Protein AF-A0A972QQB9-F1 (afdb_monomer)

Mean predicted aligned error: 4.3 Å

Secondary structure (DSSP, 8-state):
-HHHHHHHHHHHHHHHHHHHHHH---BTTB-HHHHHHHHHHHHHHHHHHHHHHHHHHHTSSSS--HHHHHHHHT--HHHHTTTHHHHHHHHHHHHT-

Structure (mmCIF, N/CA/C/O backbone):
data_AF-A0A972QQB9-F1
#
_entry.id   AF-A0A972QQB9-F1
#
loop_
_atom_site.group_PDB
_atom_site.id
_atom_site.type_symbol
_atom_site.label_atom_id
_atom_site.label_alt_id
_atom_site.label_comp_id
_atom_site.label_asym_id
_atom_site.label_entity_id
_atom_site.label_seq_id
_atom_site.pdbx_PDB_ins_code
_atom_site.Cartn_x
_atom_site.Cartn_y
_atom_site.Cartn_z
_atom_site.occupancy
_atom_site.B_iso_or_equiv
_atom_site.auth_seq_id
_atom_site.auth_comp_id
_atom_site.auth_asym_id
_atom_site.auth_atom_id
_atom_site.pdbx_PDB_model_num
ATOM 1 N N . MET A 1 1 ? -1.793 5.209 21.345 1.00 63.34 1 MET A N 1
ATOM 2 C CA . MET A 1 1 ? -0.907 6.096 20.551 1.00 63.34 1 MET A CA 1
ATOM 3 C C . MET A 1 1 ? -0.177 5.392 19.407 1.00 63.34 1 MET A C 1
ATOM 5 O O . MET A 1 1 ? -0.181 5.942 18.318 1.00 63.34 1 MET A O 1
ATOM 9 N N . PHE A 1 2 ? 0.403 4.199 19.593 1.00 88.38 2 PHE A N 1
ATOM 10 C CA . PHE A 1 2 ? 1.207 3.531 18.550 1.00 88.38 2 PHE A CA 1
ATOM 11 C C . PHE A 1 2 ? 0.488 3.309 17.205 1.00 88.38 2 PHE A C 1
ATOM 13 O O . PHE A 1 2 ? 1.090 3.515 16.160 1.00 88.38 2 PHE A O 1
ATOM 20 N N . LEU A 1 3 ? -0.804 2.960 17.220 1.00 93.50 3 LEU A N 1
ATOM 21 C CA . LEU A 1 3 ? -1.574 2.687 15.998 1.00 93.50 3 LEU A CA 1
ATOM 22 C C . LEU A 1 3 ? -1.748 3.921 15.100 1.00 93.50 3 LEU A C 1
ATOM 24 O O . LEU A 1 3 ? -1.626 3.809 13.884 1.00 93.50 3 LEU A O 1
ATOM 28 N N . LEU A 1 4 ? -1.993 5.093 15.696 1.00 93.06 4 LEU A N 1
ATOM 29 C CA . LEU A 1 4 ? -2.151 6.349 14.957 1.00 93.06 4 LEU A CA 1
ATOM 30 C C . LEU A 1 4 ? -0.824 6.812 14.349 1.00 93.06 4 LEU A C 1
ATOM 32 O O . LEU A 1 4 ? -0.789 7.191 13.184 1.00 93.06 4 LEU A O 1
ATOM 36 N N . ALA A 1 5 ? 0.271 6.730 15.110 1.00 96.12 5 ALA A N 1
ATOM 37 C CA . ALA A 1 5 ? 1.600 7.075 14.606 1.00 96.12 5 ALA A CA 1
ATOM 38 C C . ALA A 1 5 ? 2.040 6.148 13.454 1.00 96.12 5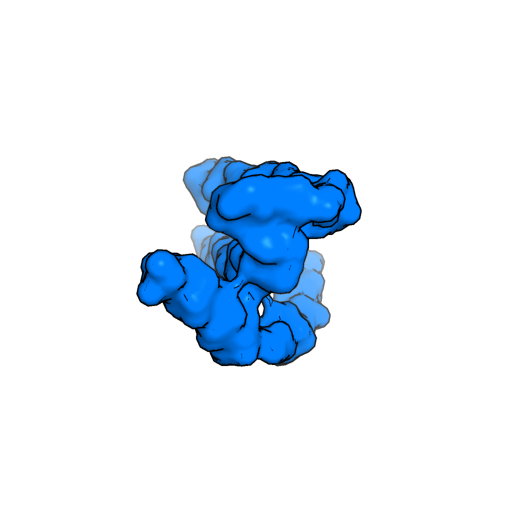 ALA A C 1
ATOM 40 O O . ALA A 1 5 ? 2.611 6.614 12.467 1.00 96.12 5 ALA A O 1
ATOM 41 N N . ASP A 1 6 ? 1.722 4.852 13.548 1.00 95.81 6 ASP A N 1
ATOM 42 C CA . ASP A 1 6 ? 1.941 3.884 12.468 1.00 95.81 6 ASP A CA 1
ATOM 43 C C . ASP A 1 6 ? 1.126 4.284 11.225 1.00 95.81 6 ASP A C 1
ATOM 45 O O . ASP A 1 6 ? 1.691 4.499 10.158 1.00 95.81 6 ASP A O 1
ATOM 49 N N . MET A 1 7 ? -0.181 4.539 11.366 1.00 96.31 7 MET A N 1
ATOM 50 C CA . MET A 1 7 ? -1.019 5.011 10.251 1.00 96.31 7 MET A CA 1
ATOM 51 C C . MET A 1 7 ? -0.468 6.273 9.575 1.00 96.31 7 MET A C 1
ATOM 53 O O . MET A 1 7 ? -0.403 6.325 8.348 1.00 96.31 7 MET A O 1
ATOM 57 N N . MET A 1 8 ? -0.049 7.275 10.356 1.00 97.38 8 MET A N 1
ATOM 58 C CA . MET A 1 8 ? 0.534 8.513 9.826 1.00 97.38 8 MET A CA 1
ATOM 59 C C . MET A 1 8 ? 1.783 8.231 8.991 1.00 97.38 8 MET A C 1
ATOM 61 O O . MET A 1 8 ? 1.869 8.683 7.852 1.00 97.38 8 MET A O 1
ATOM 65 N N . THR A 1 9 ? 2.701 7.422 9.522 1.00 97.88 9 THR A N 1
ATOM 66 C CA . THR A 1 9 ? 3.949 7.060 8.835 1.00 97.88 9 THR A CA 1
ATOM 67 C C . THR A 1 9 ? 3.663 6.382 7.495 1.00 97.88 9 THR A C 1
ATOM 69 O O . THR A 1 9 ? 4.228 6.755 6.466 1.00 97.88 9 THR A O 1
ATOM 72 N N . TRP A 1 10 ? 2.741 5.416 7.474 1.00 98.25 10 TRP A N 1
ATOM 73 C CA . TRP A 1 10 ? 2.351 4.724 6.243 1.00 98.25 10 TRP A CA 1
ATOM 74 C C . TRP A 1 10 ? 1.713 5.674 5.225 1.00 98.25 10 TRP A C 1
ATOM 76 O O . TRP A 1 10 ? 2.072 5.637 4.047 1.00 98.25 10 TRP A O 1
ATOM 86 N N . CYS A 1 11 ? 0.823 6.565 5.665 1.00 98.19 11 CYS A N 1
ATOM 87 C CA . CYS A 1 11 ? 0.209 7.574 4.801 1.00 98.19 11 CYS A CA 1
ATOM 88 C C . CYS A 1 11 ? 1.238 8.547 4.206 1.00 98.19 11 CYS A C 1
ATOM 90 O O . CYS A 1 11 ? 1.162 8.864 3.017 1.00 98.19 11 CYS A O 1
ATOM 92 N N . GLU A 1 12 ? 2.210 9.008 4.994 1.00 98.50 12 GLU A N 1
ATOM 93 C CA . GLU A 1 12 ? 3.263 9.921 4.535 1.00 98.50 12 GLU A CA 1
ATOM 94 C C . GLU A 1 12 ? 4.165 9.267 3.486 1.00 98.50 12 GLU A C 1
ATOM 96 O O . GLU A 1 12 ? 4.369 9.831 2.406 1.00 98.50 12 GLU A O 1
ATOM 101 N N . VAL A 1 13 ? 4.641 8.047 3.757 1.00 98.12 13 VAL A N 1
ATOM 102 C CA . VAL A 1 13 ? 5.463 7.284 2.806 1.00 98.12 13 VAL A CA 1
ATOM 103 C C . VAL A 1 13 ? 4.663 6.950 1.548 1.00 98.12 13 VAL A C 1
ATOM 105 O O . VAL A 1 13 ? 5.166 7.119 0.436 1.00 98.12 13 VAL A O 1
ATOM 108 N N . GLY A 1 14 ? 3.398 6.549 1.696 1.00 98.19 14 GLY A N 1
ATOM 109 C CA . GLY A 1 14 ? 2.517 6.250 0.570 1.00 98.19 14 GLY A CA 1
ATOM 110 C C . GLY A 1 14 ? 2.295 7.460 -0.325 1.00 98.19 14 GLY A C 1
ATOM 111 O O . GLY A 1 14 ? 2.449 7.372 -1.542 1.00 98.19 14 GLY A O 1
ATOM 112 N N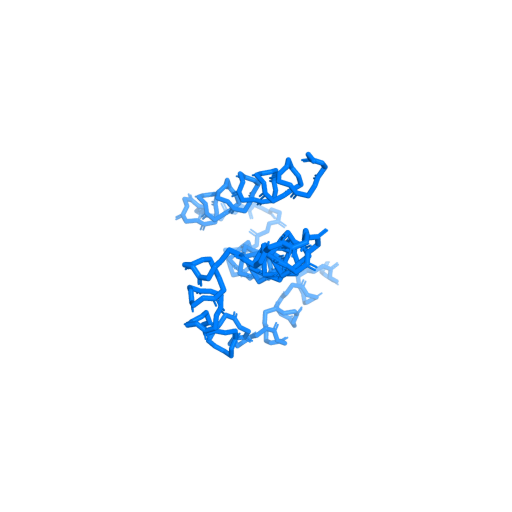 . LYS A 1 15 ? 2.029 8.626 0.272 1.00 98.31 15 LYS A N 1
ATOM 113 C CA . LYS A 1 15 ? 1.907 9.893 -0.456 1.00 98.31 15 LYS A CA 1
ATOM 114 C C . LYS A 1 15 ? 3.199 10.244 -1.192 1.00 98.31 15 LYS A C 1
ATOM 116 O O . LYS A 1 15 ? 3.141 10.609 -2.368 1.00 98.31 15 LYS A O 1
ATOM 121 N N . ALA A 1 16 ? 4.350 10.131 -0.529 1.00 98.25 16 ALA A N 1
ATOM 122 C CA . ALA A 1 16 ? 5.646 10.425 -1.134 1.00 98.25 16 ALA A CA 1
ATOM 123 C C . ALA A 1 16 ? 5.939 9.502 -2.327 1.00 98.25 16 ALA A C 1
ATOM 125 O O . ALA A 1 16 ? 6.365 9.971 -3.384 1.00 98.25 16 ALA A O 1
ATOM 126 N N . LEU A 1 17 ? 5.649 8.206 -2.198 1.00 97.75 17 LEU A N 1
ATOM 127 C CA . LEU A 1 17 ? 5.845 7.227 -3.263 1.00 97.75 17 LEU A CA 1
ATOM 128 C C . LEU A 1 17 ? 4.884 7.445 -4.441 1.00 97.75 17 LEU A C 1
ATOM 130 O O . LEU A 1 17 ? 5.316 7.419 -5.593 1.00 97.75 17 LEU A O 1
ATOM 134 N N . CYS A 1 18 ? 3.608 7.739 -4.178 1.00 98.00 18 CYS A N 1
ATOM 135 C CA . CYS A 1 18 ? 2.649 8.118 -5.217 1.00 98.00 18 CYS A CA 1
ATOM 136 C C . CYS A 1 18 ? 3.097 9.381 -5.964 1.00 98.00 18 CYS A C 1
ATOM 138 O O . CYS A 1 18 ? 3.049 9.425 -7.193 1.00 98.00 18 CYS A O 1
ATOM 140 N N . HIS A 1 19 ? 3.588 10.391 -5.241 1.00 98.00 19 HIS A N 1
ATOM 141 C CA . HIS A 1 19 ? 4.117 11.610 -5.849 1.00 98.00 19 HIS A CA 1
ATOM 142 C C . HIS A 1 19 ? 5.363 11.335 -6.701 1.00 98.00 19 HIS A C 1
ATOM 144 O O . HIS A 1 19 ? 5.473 11.830 -7.826 1.00 98.00 19 HIS A O 1
ATOM 150 N N . LYS A 1 20 ? 6.271 10.486 -6.206 1.00 95.69 20 LYS A N 1
ATOM 151 C CA . LYS A 1 20 ? 7.435 10.025 -6.965 1.00 95.69 20 LYS A CA 1
ATOM 152 C C . LYS A 1 20 ? 7.003 9.324 -8.250 1.00 95.69 20 LYS A C 1
ATOM 154 O O . LYS A 1 20 ? 7.528 9.648 -9.303 1.00 95.69 20 LYS A O 1
ATOM 159 N N . ALA A 1 21 ? 6.030 8.417 -8.190 1.00 96.75 21 ALA A N 1
ATOM 160 C CA . ALA A 1 21 ? 5.540 7.691 -9.360 1.00 96.75 21 ALA A CA 1
ATOM 161 C C . ALA A 1 21 ? 4.789 8.568 -10.372 1.00 96.75 21 ALA A C 1
ATOM 163 O O . ALA A 1 21 ? 4.804 8.269 -11.567 1.00 96.75 21 ALA A O 1
ATOM 164 N N . ALA A 1 22 ? 4.141 9.640 -9.912 1.00 97.12 22 ALA A N 1
ATOM 165 C CA . ALA A 1 22 ? 3.456 10.597 -10.774 1.00 97.12 22 ALA A CA 1
ATOM 166 C C . ALA A 1 22 ? 4.431 11.486 -11.560 1.00 97.12 22 ALA A C 1
ATOM 168 O O . ALA A 1 22 ? 4.154 11.826 -12.706 1.00 97.12 22 ALA A O 1
ATOM 169 N N . THR A 1 23 ? 5.561 11.844 -10.949 1.00 96.50 23 THR A N 1
ATOM 170 C CA . THR A 1 23 ? 6.583 12.723 -11.542 1.00 96.50 23 THR A CA 1
ATOM 171 C C . THR A 1 23 ? 7.740 11.962 -12.190 1.00 96.50 23 THR A C 1
ATOM 173 O O . THR A 1 23 ? 8.627 12.583 -12.764 1.00 96.50 23 THR A O 1
ATOM 176 N N . TYR A 1 24 ? 7.747 10.629 -12.110 1.00 95.12 24 TYR A N 1
ATOM 177 C CA . TYR A 1 24 ? 8.806 9.802 -12.678 1.00 95.12 24 TYR A CA 1
ATOM 178 C C . TYR A 1 24 ? 8.733 9.758 -14.208 1.00 95.12 24 TYR A C 1
ATOM 180 O O . TYR A 1 24 ? 7.758 9.269 -14.783 1.00 95.12 24 TYR A O 1
ATOM 188 N N . ASP A 1 25 ? 9.798 10.222 -14.849 1.00 92.25 25 ASP A N 1
ATOM 189 C CA . ASP A 1 25 ? 9.994 10.324 -16.297 1.00 92.25 25 ASP A CA 1
ATOM 190 C C . ASP A 1 25 ? 10.787 9.149 -16.898 1.00 92.25 25 ASP A C 1
ATOM 192 O O . ASP A 1 25 ? 10.970 9.073 -18.111 1.00 92.25 25 ASP A O 1
ATOM 196 N N . GLY A 1 26 ? 11.171 8.176 -16.067 1.00 86.31 26 GLY A N 1
ATOM 197 C CA . GLY A 1 26 ? 11.968 7.021 -16.471 1.00 86.31 26 GLY A CA 1
ATOM 198 C C . GLY A 1 26 ? 13.458 7.226 -16.203 1.00 86.31 26 GLY A C 1
ATOM 199 O O . GLY A 1 26 ? 13.961 8.339 -16.130 1.00 86.31 26 GLY A O 1
ATOM 200 N N . GLY A 1 27 ? 14.188 6.131 -16.016 1.00 79.12 27 GLY A N 1
ATOM 201 C CA . GLY A 1 27 ? 15.633 6.183 -15.825 1.00 79.12 27 GLY A CA 1
ATOM 202 C C . GLY A 1 27 ? 16.285 4.843 -16.121 1.00 79.12 27 GLY A C 1
ATOM 203 O O . GLY A 1 27 ? 15.602 3.836 -16.285 1.00 79.12 27 GLY A O 1
ATOM 204 N N . GLU A 1 28 ? 17.617 4.821 -16.146 1.00 70.62 28 GLU A N 1
ATOM 205 C CA . GLU A 1 28 ? 18.398 3.631 -16.520 1.00 70.62 28 GLU A CA 1
ATOM 206 C C . GLU A 1 28 ? 18.124 2.405 -15.632 1.00 70.62 28 GLU A C 1
ATOM 208 O O . GLU A 1 28 ? 18.299 1.276 -16.075 1.00 70.62 28 GLU A O 1
ATOM 213 N N . LYS A 1 29 ? 17.681 2.613 -14.383 1.00 80.44 29 LYS A N 1
ATOM 214 C CA . LYS A 1 29 ? 17.484 1.536 -13.399 1.00 80.44 29 LYS A CA 1
ATOM 215 C C . LYS A 1 29 ? 16.091 0.911 -13.391 1.00 80.44 29 LYS A C 1
ATOM 217 O O . LYS A 1 29 ? 15.969 -0.243 -12.996 1.00 80.44 29 LYS A O 1
ATOM 222 N N . CYS A 1 30 ? 15.041 1.660 -13.727 1.00 87.06 30 CYS A N 1
ATOM 223 C CA . CYS A 1 30 ? 13.664 1.189 -13.572 1.00 87.06 30 CYS A CA 1
ATOM 224 C C . CYS A 1 30 ? 12.743 1.776 -14.642 1.00 87.06 30 CYS A C 1
ATOM 226 O O . CYS A 1 30 ? 12.782 2.968 -14.948 1.00 87.06 30 CYS A O 1
ATOM 228 N N . SER A 1 31 ? 11.832 0.956 -15.153 1.00 93.38 31 SER A N 1
ATOM 229 C CA . SER A 1 31 ? 10.763 1.410 -16.035 1.00 93.38 31 SER A CA 1
ATOM 230 C C . SER A 1 31 ? 9.705 2.232 -15.292 1.00 93.38 31 SER A C 1
ATOM 232 O O . SER A 1 31 ? 9.452 2.077 -14.094 1.00 93.38 31 SER A O 1
ATOM 234 N N . ILE A 1 32 ? 9.004 3.086 -16.040 1.00 95.56 32 ILE A N 1
ATOM 235 C CA . ILE A 1 32 ? 7.861 3.852 -15.524 1.00 95.56 32 ILE A CA 1
ATOM 236 C C . ILE A 1 32 ? 6.746 2.913 -15.039 1.00 95.56 32 ILE A C 1
ATOM 238 O O . 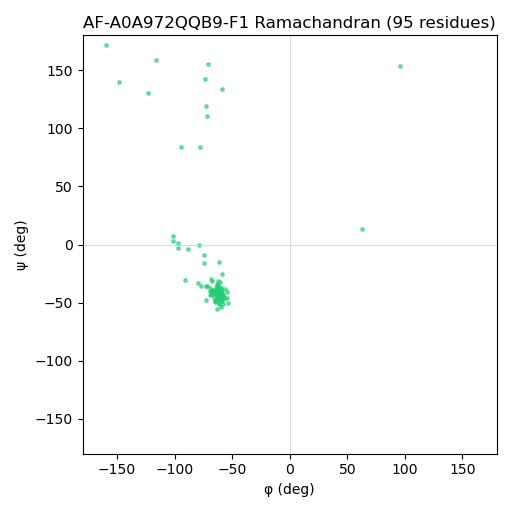ILE A 1 32 ? 6.131 3.157 -14.000 1.00 95.56 32 ILE A O 1
ATOM 242 N N . SER A 1 33 ? 6.491 1.824 -15.773 1.00 94.75 33 SER A N 1
ATOM 243 C CA . SER A 1 33 ? 5.504 0.804 -15.398 1.00 94.75 33 SER A CA 1
ATOM 244 C C . SER A 1 33 ? 5.825 0.157 -14.058 1.00 94.75 33 SER A C 1
ATOM 246 O O . SER A 1 33 ? 4.907 -0.047 -13.264 1.00 94.75 33 SER A O 1
ATOM 248 N N . PHE A 1 34 ? 7.107 -0.106 -13.791 1.00 95.75 34 PHE A N 1
ATOM 249 C CA . PHE A 1 34 ? 7.559 -0.659 -12.522 1.00 95.75 34 PHE A CA 1
ATOM 250 C C . PHE A 1 34 ? 7.267 0.295 -11.364 1.00 95.75 34 PHE A C 1
ATOM 252 O O . PHE A 1 34 ? 6.548 -0.075 -10.441 1.00 95.75 34 PHE A O 1
ATOM 259 N N . ILE A 1 35 ? 7.735 1.547 -11.436 1.00 96.44 35 ILE A N 1
ATOM 260 C CA . ILE A 1 35 ? 7.545 2.517 -10.344 1.00 96.44 35 ILE A CA 1
ATOM 261 C C . ILE A 1 35 ? 6.056 2.765 -10.065 1.00 96.44 35 ILE A C 1
ATOM 263 O O . ILE A 1 35 ? 5.644 2.856 -8.908 1.00 96.44 35 ILE A O 1
ATOM 267 N N . LYS A 1 36 ? 5.221 2.818 -11.109 1.00 97.06 36 LYS A N 1
ATOM 268 C CA . LYS A 1 36 ? 3.770 2.959 -10.944 1.00 97.06 36 LYS A CA 1
ATOM 269 C C . LYS A 1 36 ? 3.124 1.727 -10.306 1.00 97.06 36 LYS A C 1
ATOM 271 O O . LYS A 1 36 ? 2.218 1.898 -9.495 1.00 97.06 36 LYS A O 1
ATOM 276 N N . ALA A 1 37 ? 3.561 0.517 -10.657 1.00 97.44 37 ALA A N 1
ATOM 277 C CA . ALA A 1 37 ? 3.077 -0.713 -10.028 1.00 97.44 37 ALA A CA 1
ATOM 278 C C . ALA A 1 37 ? 3.484 -0.776 -8.548 1.00 97.44 37 ALA A C 1
ATOM 280 O O . ALA A 1 37 ? 2.633 -1.002 -7.695 1.00 97.44 37 ALA A O 1
ATOM 281 N N . VAL A 1 38 ? 4.742 -0.454 -8.225 1.00 97.19 38 VAL A N 1
ATOM 282 C CA . VAL A 1 38 ? 5.229 -0.361 -6.837 1.00 97.19 38 VAL A CA 1
ATOM 283 C C . VAL A 1 38 ? 4.396 0.630 -6.020 1.00 97.19 38 VAL A C 1
ATOM 285 O O . VAL A 1 38 ? 3.976 0.309 -4.911 1.00 97.19 38 VAL A O 1
ATOM 288 N N . ALA A 1 39 ? 4.111 1.816 -6.566 1.00 97.56 39 ALA A N 1
ATOM 289 C CA . ALA A 1 39 ? 3.297 2.812 -5.876 1.00 97.56 39 ALA A CA 1
ATOM 290 C C . ALA A 1 39 ? 1.859 2.338 -5.621 1.00 97.56 39 ALA A C 1
ATOM 292 O O . ALA A 1 39 ? 1.339 2.568 -4.531 1.00 97.56 39 ALA A O 1
ATOM 293 N N . ARG A 1 40 ? 1.226 1.647 -6.582 1.00 97.69 40 ARG A N 1
ATOM 294 C CA . ARG A 1 40 ? -0.118 1.076 -6.392 1.00 97.69 40 ARG A CA 1
ATOM 295 C C . ARG A 1 40 ? -0.130 -0.019 -5.328 1.00 97.69 40 ARG A C 1
ATOM 297 O O . ARG A 1 40 ? -0.937 0.067 -4.410 1.00 97.69 40 ARG A O 1
ATOM 304 N N . LEU A 1 41 ? 0.806 -0.970 -5.383 1.00 98.06 41 LEU A N 1
ATOM 305 C CA . LEU A 1 41 ? 0.938 -2.017 -4.359 1.00 98.06 41 LEU A CA 1
ATOM 306 C C . LEU A 1 41 ? 1.174 -1.427 -2.967 1.00 98.06 41 LEU A C 1
ATOM 308 O O . LEU A 1 41 ? 0.596 -1.872 -1.981 1.00 98.06 41 LEU A O 1
ATOM 312 N N . PHE A 1 42 ? 2.008 -0.394 -2.867 1.00 98.00 42 PHE A N 1
ATOM 313 C CA . PHE A 1 42 ? 2.233 0.250 -1.582 1.00 98.00 42 PHE A CA 1
ATOM 314 C C . PHE A 1 42 ? 0.987 0.997 -1.093 1.00 98.00 42 PHE A C 1
ATOM 316 O O . PHE A 1 42 ? 0.664 0.918 0.087 1.00 98.00 42 PHE A O 1
ATOM 323 N N . ALA A 1 43 ? 0.255 1.679 -1.979 1.00 97.44 43 ALA A N 1
ATOM 324 C CA . ALA A 1 43 ? -1.002 2.339 -1.627 1.00 97.44 43 ALA A CA 1
ATOM 325 C C . ALA A 1 43 ? -2.048 1.344 -1.095 1.00 97.44 43 ALA A C 1
ATOM 327 O O . ALA A 1 43 ? -2.749 1.660 -0.134 1.00 97.44 43 ALA A O 1
ATOM 328 N N . VAL A 1 44 ? -2.097 0.131 -1.654 1.00 97.12 44 VAL A N 1
ATOM 329 C CA . VAL A 1 44 ? -2.900 -0.979 -1.124 1.00 97.12 44 VAL A CA 1
ATOM 330 C C . VAL A 1 44 ? -2.501 -1.305 0.317 1.00 97.12 44 VAL A C 1
ATOM 332 O O . VAL A 1 44 ? -3.352 -1.287 1.205 1.00 97.12 44 VAL A O 1
ATOM 335 N N . ASN A 1 45 ? -1.208 -1.497 0.583 1.00 97.00 45 ASN A N 1
ATOM 336 C CA . ASN A 1 45 ? -0.723 -1.793 1.935 1.00 97.00 45 ASN A CA 1
ATOM 337 C C . ASN A 1 45 ? -1.018 -0.655 2.933 1.00 97.00 45 ASN A C 1
ATOM 339 O O . ASN A 1 45 ? -1.305 -0.908 4.103 1.00 97.00 45 ASN A O 1
ATOM 343 N N . VAL A 1 46 ? -0.964 0.607 2.487 1.00 97.62 46 VAL A N 1
ATOM 344 C CA . VAL A 1 46 ? -1.348 1.772 3.305 1.00 97.62 46 VAL A CA 1
A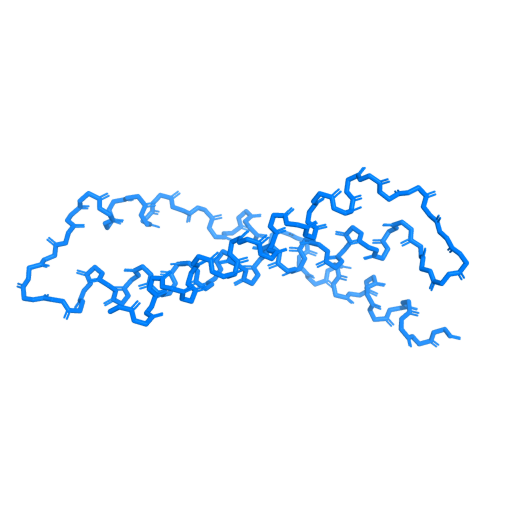TOM 345 C C . VAL A 1 46 ? -2.826 1.702 3.673 1.00 97.62 46 VAL A C 1
ATOM 347 O O . VAL A 1 46 ? -3.171 1.879 4.839 1.00 97.62 46 VAL A O 1
ATOM 350 N N . VAL A 1 47 ? -3.689 1.410 2.699 1.00 95.69 47 VAL A N 1
ATOM 351 C CA . 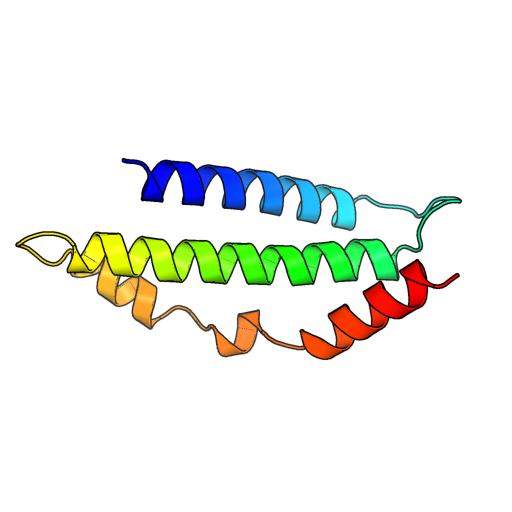VAL A 1 47 ? -5.130 1.247 2.913 1.00 95.69 47 VAL A CA 1
ATOM 352 C C . VAL A 1 47 ? -5.414 0.118 3.905 1.00 95.69 47 VAL A C 1
ATOM 354 O O . VAL A 1 47 ? -6.146 0.340 4.867 1.00 95.69 47 VAL A O 1
ATOM 357 N N . GLU A 1 48 ? -4.785 -1.049 3.755 1.00 95.56 48 GLU A N 1
ATOM 358 C CA . GLU A 1 48 ? -4.922 -2.156 4.712 1.00 95.56 48 GLU A CA 1
ATOM 359 C C . GLU A 1 48 ? -4.474 -1.762 6.119 1.00 95.56 48 GLU A C 1
ATOM 361 O O . GLU A 1 48 ? -5.157 -2.051 7.105 1.00 95.56 48 GLU A O 1
ATOM 366 N N . LYS A 1 49 ? -3.333 -1.072 6.224 1.00 96.62 49 LYS A N 1
ATOM 367 C CA . LYS A 1 49 ? -2.796 -0.634 7.509 1.00 96.62 49 LYS A CA 1
ATOM 368 C C . LYS A 1 49 ? -3.745 0.329 8.209 1.00 96.62 49 LYS A C 1
ATOM 370 O O . LYS A 1 49 ? -4.032 0.150 9.392 1.00 96.62 49 LYS A O 1
ATOM 375 N N . VAL A 1 50 ? -4.230 1.329 7.475 1.00 94.88 50 VAL A N 1
ATOM 376 C CA . VAL A 1 50 ? -5.201 2.312 7.960 1.00 94.88 50 VAL A CA 1
ATOM 377 C C . VAL A 1 50 ? -6.485 1.623 8.387 1.00 94.88 50 VAL A C 1
ATOM 379 O O . VAL A 1 50 ? -6.954 1.882 9.492 1.00 94.88 50 VAL A O 1
ATOM 382 N N . TYR A 1 51 ? -7.009 0.712 7.569 1.00 94.44 51 TYR A N 1
ATOM 383 C CA . TYR A 1 51 ? -8.242 -0.008 7.857 1.00 94.44 51 TYR A CA 1
ATOM 384 C C . TYR A 1 51 ? -8.124 -0.820 9.155 1.00 94.44 51 TYR A C 1
ATOM 386 O O . TYR A 1 51 ? -8.897 -0.632 10.094 1.00 94.44 51 TYR A O 1
ATOM 394 N N . LEU A 1 52 ? -7.097 -1.669 9.258 1.00 93.94 52 LEU A N 1
ATOM 395 C CA . LEU A 1 52 ? -6.901 -2.545 10.415 1.00 93.94 52 LEU A CA 1
ATOM 396 C C . LEU A 1 52 ? -6.591 -1.771 11.698 1.00 93.94 52 LEU A C 1
ATOM 398 O O . LEU A 1 52 ? -7.076 -2.133 12.771 1.00 93.94 52 LEU A O 1
ATOM 402 N N . ASN A 1 53 ? -5.776 -0.718 11.620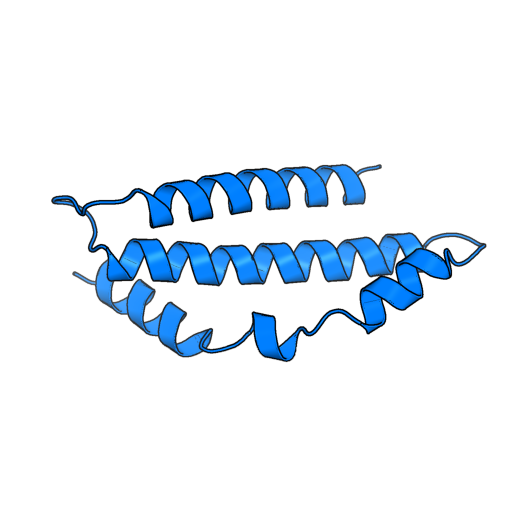 1.00 95.00 53 ASN A N 1
ATOM 403 C CA . ASN A 1 53 ? -5.469 0.094 12.793 1.00 95.00 53 ASN A CA 1
ATOM 404 C C . ASN A 1 53 ? -6.675 0.941 13.222 1.00 95.00 53 ASN A C 1
ATOM 406 O O . ASN A 1 53 ? -6.907 1.064 14.423 1.00 95.00 53 ASN A O 1
ATOM 410 N N . SER A 1 54 ? -7.482 1.440 12.281 1.00 92.25 54 SER A N 1
ATOM 411 C CA . SER A 1 54 ? -8.739 2.131 12.597 1.00 92.25 54 SER A CA 1
ATOM 412 C C . SER A 1 54 ? -9.726 1.191 13.283 1.00 92.25 54 SER A C 1
ATOM 414 O O . SER A 1 54 ? -10.267 1.551 14.323 1.00 92.25 54 SER A O 1
ATOM 416 N N . LEU A 1 55 ? -9.878 -0.045 12.794 1.00 91.50 55 LEU A N 1
ATOM 417 C CA . LEU A 1 55 ? -10.742 -1.050 13.421 1.00 91.50 55 LEU A CA 1
ATOM 418 C C . LEU A 1 55 ? -10.335 -1.328 14.878 1.00 91.50 55 LEU A C 1
ATOM 420 O O . LEU A 1 55 ? -11.175 -1.352 15.776 1.00 91.50 55 LEU A O 1
ATOM 424 N N . LYS A 1 56 ? -9.027 -1.478 15.128 1.00 91.62 56 LYS A N 1
ATOM 425 C CA . LYS A 1 56 ? -8.475 -1.655 16.482 1.00 91.62 56 LYS A CA 1
ATOM 426 C C . LYS A 1 56 ? -8.722 -0.448 17.386 1.00 91.62 56 LYS A C 1
ATOM 428 O O . LYS A 1 56 ? -8.886 -0.632 18.583 1.00 91.62 56 LYS A O 1
ATOM 433 N N . ILE A 1 57 ? -8.694 0.769 16.844 1.00 89.75 57 ILE A N 1
ATOM 434 C CA . ILE A 1 57 ? -8.952 1.993 17.614 1.00 89.75 57 ILE A CA 1
ATOM 435 C C . ILE A 1 57 ? -10.441 2.095 17.955 1.00 89.75 57 ILE A C 1
ATOM 437 O O . ILE A 1 57 ? -10.778 2.314 19.112 1.00 89.75 57 ILE A O 1
ATOM 441 N N . VAL A 1 58 ? -11.318 1.889 16.970 1.00 90.00 58 VAL A N 1
ATOM 442 C CA . VAL A 1 58 ? -12.776 2.015 17.115 1.00 90.00 58 VAL A CA 1
ATOM 443 C C . VAL A 1 58 ? -13.346 1.009 18.115 1.00 90.00 58 VAL A C 1
ATOM 445 O O . VAL A 1 58 ? -14.196 1.379 18.917 1.00 90.00 58 VAL A O 1
ATOM 448 N N . HIS A 1 59 ? -12.867 -0.238 18.098 1.00 86.88 59 HIS A N 1
ATOM 449 C CA . HIS A 1 59 ? -13.347 -1.305 18.989 1.00 86.88 59 HIS A CA 1
ATOM 450 C C . HIS A 1 59 ? -12.427 -1.586 20.184 1.00 86.88 59 HIS A C 1
ATOM 452 O O . HIS A 1 59 ? -12.669 -2.522 20.942 1.00 86.88 59 HIS A O 1
ATOM 458 N N . GLY A 1 60 ? -11.342 -0.827 20.338 1.00 85.06 60 GLY A N 1
ATOM 459 C CA . GLY A 1 60 ? -10.350 -1.042 21.395 1.00 85.06 60 GLY A CA 1
ATOM 460 C C . GLY A 1 60 ? -10.650 -0.314 22.705 1.00 85.06 60 GLY A C 1
ATOM 461 O O . GLY A 1 60 ? -9.893 -0.472 23.662 1.00 85.06 60 GLY A O 1
ATOM 462 N N . CYS A 1 61 ? -11.706 0.499 22.748 1.00 75.19 61 CYS A N 1
ATOM 463 C CA . CYS A 1 61 ? -12.131 1.260 23.920 1.00 75.19 61 CYS A CA 1
ATOM 464 C C . CYS A 1 61 ? -13.519 0.803 24.392 1.00 75.19 61 CYS A C 1
ATOM 466 O O . CYS A 1 61 ? -14.293 0.260 23.608 1.00 75.19 61 CYS A O 1
ATOM 468 N N . ASP A 1 62 ? -13.855 1.078 25.657 1.00 74.62 62 ASP A N 1
ATOM 469 C CA . ASP A 1 62 ? -15.160 0.729 26.253 1.00 74.62 62 ASP A CA 1
ATOM 470 C C . ASP A 1 62 ? -16.355 1.405 25.551 1.00 74.62 62 ASP A C 1
ATOM 472 O O . ASP A 1 62 ? -17.505 1.009 25.736 1.00 74.62 62 ASP A O 1
ATOM 476 N N . GLN A 1 63 ? -16.089 2.430 24.737 1.00 75.31 63 GLN A N 1
ATOM 477 C CA . GLN A 1 63 ? -17.065 3.125 23.906 1.00 75.31 63 GLN A CA 1
ATOM 478 C C . GLN A 1 63 ? -16.618 3.078 22.446 1.00 75.31 63 GLN A C 1
ATOM 480 O O . GLN A 1 63 ? -15.470 3.399 22.128 1.00 75.31 63 GLN A O 1
ATOM 485 N N . THR A 1 64 ? -17.541 2.686 21.567 1.00 74.50 64 THR A N 1
ATOM 486 C CA . THR A 1 64 ? -17.319 2.713 20.117 1.00 74.50 64 THR A CA 1
ATOM 487 C C . THR A 1 64 ? -17.375 4.156 19.621 1.00 74.50 64 THR A C 1
ATOM 489 O O . THR A 1 64 ? -18.169 4.962 20.103 1.00 74.50 64 THR A O 1
ATOM 492 N N . ILE A 1 65 ? -16.513 4.490 18.662 1.00 82.69 65 ILE A N 1
ATOM 493 C CA . ILE A 1 65 ? -16.531 5.790 17.984 1.00 82.69 65 ILE A CA 1
ATOM 494 C C . ILE A 1 65 ? -17.355 5.638 16.701 1.00 82.69 65 ILE A C 1
ATOM 496 O O . ILE A 1 65 ? -16.797 5.386 15.631 1.00 82.69 65 ILE A O 1
ATOM 500 N N . ASP A 1 66 ? -18.678 5.757 16.820 1.00 80.88 66 ASP A N 1
ATOM 501 C CA . ASP A 1 66 ? -19.638 5.413 15.757 1.00 80.88 66 ASP A CA 1
ATOM 502 C C . ASP A 1 66 ? -19.359 6.135 14.425 1.00 80.88 66 ASP A C 1
ATOM 504 O O . ASP A 1 66 ? -19.355 5.505 13.371 1.00 80.88 66 ASP A O 1
ATOM 508 N N . GLU A 1 67 ? -18.987 7.420 14.459 1.00 81.50 67 GLU A N 1
ATOM 509 C CA . GLU A 1 67 ? -18.648 8.192 13.247 1.00 81.50 67 GLU A CA 1
ATOM 510 C C . GLU A 1 67 ? -17.466 7.584 12.464 1.00 81.50 67 GLU A C 1
ATOM 512 O O . GLU A 1 67 ? -17.422 7.605 11.232 1.00 81.50 67 GLU A O 1
ATOM 517 N N . VAL A 1 68 ? -16.469 7.051 13.174 1.00 80.25 68 VAL A N 1
ATOM 518 C CA . VAL A 1 68 ? -15.293 6.433 12.547 1.00 80.25 68 VAL A CA 1
ATOM 519 C C . VAL A 1 68 ? -15.628 5.018 12.075 1.00 80.25 68 VAL A C 1
ATOM 521 O O . VAL A 1 68 ? -15.119 4.596 11.037 1.00 80.25 68 VAL A O 1
ATOM 524 N N . ALA A 1 69 ? -16.510 4.309 12.788 1.00 84.31 69 ALA A N 1
ATOM 525 C CA . ALA A 1 69 ? -17.015 3.002 12.379 1.00 84.31 69 ALA A CA 1
ATOM 526 C C . ALA A 1 69 ? -17.786 3.076 11.049 1.00 84.31 69 ALA A C 1
ATOM 528 O O . ALA A 1 69 ? -17.550 2.262 10.158 1.00 84.31 69 ALA A O 1
ATOM 529 N N . GLU A 1 70 ? -18.653 4.078 10.880 1.00 87.12 70 GLU A N 1
ATOM 530 C CA . GLU A 1 70 ? -19.407 4.298 9.637 1.00 87.12 70 GLU A CA 1
ATOM 531 C C . GLU A 1 70 ? -18.477 4.557 8.446 1.00 87.12 70 GLU A C 1
ATOM 533 O O . GLU A 1 70 ? -18.538 3.850 7.441 1.00 87.12 70 GLU A O 1
ATOM 538 N N . LYS A 1 71 ? -17.524 5.487 8.591 1.00 86.69 71 LYS A N 1
ATOM 539 C CA . LYS A 1 71 ? -16.537 5.784 7.536 1.00 86.69 71 LYS A CA 1
ATOM 540 C C . LYS A 1 71 ? -15.677 4.576 7.167 1.00 86.69 71 LYS A C 1
ATOM 542 O O . LYS A 1 71 ? -15.248 4.455 6.021 1.00 86.69 71 LYS A O 1
ATOM 547 N N . LEU A 1 72 ? -15.392 3.705 8.135 1.00 87.62 72 LEU A N 1
ATOM 548 C 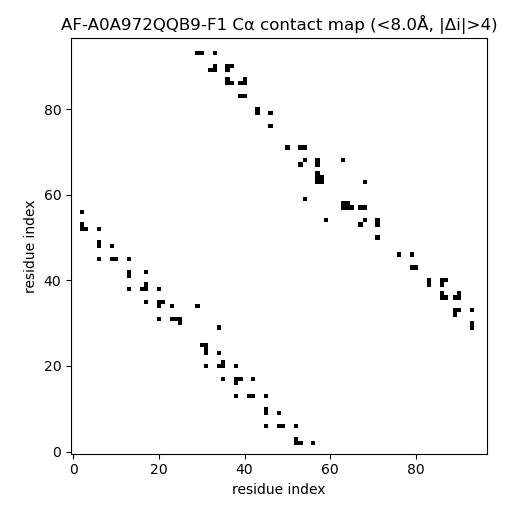CA . LEU A 1 72 ? -14.639 2.478 7.899 1.00 87.62 72 LEU A CA 1
ATOM 549 C C . LEU A 1 72 ? -15.451 1.476 7.066 1.00 87.62 72 LEU A C 1
ATOM 551 O O . LEU A 1 72 ? -14.897 0.859 6.160 1.00 87.62 72 LEU A O 1
ATOM 555 N N . ASN A 1 73 ? -16.755 1.355 7.333 1.00 86.94 73 ASN A N 1
ATOM 556 C CA . ASN A 1 73 ? -17.662 0.486 6.577 1.00 86.94 73 ASN A CA 1
ATOM 557 C C . ASN A 1 73 ? -17.874 0.963 5.132 1.00 86.94 73 ASN A C 1
ATOM 559 O O . ASN A 1 73 ? -18.022 0.137 4.232 1.00 86.94 73 ASN A O 1
ATOM 563 N N . ASP A 1 74 ? -17.822 2.274 4.895 1.00 90.00 74 ASP A N 1
ATOM 564 C CA . ASP A 1 74 ? -17.918 2.863 3.552 1.00 90.00 74 ASP A CA 1
ATOM 565 C C . ASP A 1 74 ? -16.634 2.689 2.716 1.00 90.00 74 ASP A C 1
ATOM 567 O O . ASP A 1 74 ? -16.603 2.980 1.513 1.00 90.00 74 ASP A O 1
ATOM 571 N N . MET A 1 75 ? -15.544 2.212 3.324 1.00 88.75 75 MET A N 1
ATOM 572 C CA . MET A 1 75 ? -14.265 2.056 2.646 1.00 88.75 75 MET A CA 1
ATOM 573 C C . MET A 1 75 ? -14.308 0.885 1.653 1.00 88.75 75 MET A C 1
ATOM 575 O O . MET A 1 75 ? -14.334 -0.290 2.018 1.00 88.75 75 MET A O 1
ATOM 579 N N . ASN A 1 76 ? -14.264 1.196 0.355 1.00 91.31 76 ASN A N 1
ATOM 580 C CA . ASN A 1 76 ? -14.318 0.183 -0.697 1.00 91.31 76 ASN A CA 1
ATOM 581 C C . ASN A 1 76 ? -12.967 -0.530 -0.887 1.00 91.31 76 ASN A C 1
ATOM 583 O O . ASN A 1 76 ? -12.174 -0.201 -1.775 1.00 91.31 76 ASN A O 1
ATOM 587 N N . MET A 1 77 ? -12.726 -1.549 -0.063 1.00 91.44 77 MET A N 1
ATOM 588 C CA . MET A 1 77 ? -11.513 -2.369 -0.125 1.00 91.44 77 MET A CA 1
ATOM 589 C C . MET A 1 77 ? -11.383 -3.128 -1.451 1.00 91.44 77 MET A C 1
ATOM 591 O O . MET A 1 77 ? -10.278 -3.273 -1.965 1.00 91.44 77 MET A O 1
ATOM 595 N N . ALA A 1 78 ? -12.491 -3.559 -2.061 1.00 93.00 78 ALA A N 1
ATOM 596 C CA . ALA A 1 78 ? -12.451 -4.256 -3.348 1.00 93.00 78 ALA A CA 1
ATOM 597 C C . ALA A 1 78 ? -11.885 -3.366 -4.466 1.00 93.00 78 ALA A C 1
ATOM 599 O O . ALA A 1 78 ? -11.090 -3.824 -5.287 1.00 93.00 78 ALA A O 1
ATOM 600 N N . LEU A 1 79 ? -12.254 -2.081 -4.474 1.00 91.88 79 LEU A N 1
ATOM 601 C CA . LEU A 1 79 ? -11.701 -1.105 -5.407 1.00 91.88 79 LEU A CA 1
ATOM 602 C C . LEU A 1 79 ? -10.214 -0.852 -5.142 1.00 91.88 79 LEU A C 1
ATOM 604 O O . LEU A 1 79 ? -9.445 -0.767 -6.098 1.00 91.88 79 LEU A O 1
ATOM 608 N N . ALA A 1 80 ? -9.808 -0.757 -3.871 1.00 91.75 80 ALA A N 1
ATOM 609 C CA . ALA A 1 80 ? -8.404 -0.579 -3.508 1.00 91.75 80 ALA A CA 1
ATOM 610 C C . ALA A 1 80 ? -7.535 -1.743 -4.016 1.00 91.75 80 ALA A C 1
ATOM 612 O O . ALA A 1 80 ? -6.463 -1.506 -4.556 1.00 91.75 80 ALA A O 1
ATOM 613 N N . MET A 1 81 ? -8.034 -2.980 -3.930 1.00 93.56 81 MET A N 1
ATOM 614 C CA . MET A 1 81 ? -7.333 -4.207 -4.346 1.00 93.56 81 MET A CA 1
ATOM 615 C C . MET A 1 81 ? -7.345 -4.467 -5.858 1.00 93.56 81 MET A C 1
ATOM 617 O O . MET A 1 81 ? -6.831 -5.490 -6.326 1.00 93.56 81 MET A O 1
ATOM 621 N N . LYS A 1 82 ? -7.970 -3.590 -6.646 1.00 94.94 82 LYS A N 1
ATOM 622 C CA . LYS A 1 82 ? -8.097 -3.793 -8.086 1.00 94.94 82 LYS A CA 1
ATOM 623 C C . LYS A 1 82 ? -6.713 -3.908 -8.732 1.00 94.94 82 LYS A C 1
ATOM 625 O O . LYS A 1 82 ? -5.833 -3.097 -8.482 1.00 94.94 82 LYS A O 1
ATOM 630 N N . ASP A 1 83 ? -6.558 -4.910 -9.599 1.00 96.19 83 ASP A N 1
ATOM 631 C CA . ASP A 1 83 ? -5.323 -5.190 -10.343 1.00 96.19 83 ASP A CA 1
ATOM 632 C C . ASP A 1 83 ? -4.098 -5.560 -9.468 1.00 96.19 83 ASP A C 1
ATOM 634 O O . ASP A 1 83 ? -2.991 -5.659 -9.995 1.00 96.19 83 ASP A O 1
ATOM 638 N N . ASN A 1 84 ? -4.272 -5.862 -8.171 1.00 95.94 84 ASN A N 1
ATOM 639 C CA . ASN A 1 84 ? -3.160 -6.127 -7.243 1.00 95.94 84 ASN A CA 1
ATOM 640 C C . ASN A 1 84 ? -2.187 -7.216 -7.746 1.00 95.94 84 ASN A C 1
ATOM 642 O O . ASN A 1 84 ? -0.987 -6.980 -7.849 1.00 95.94 84 ASN A O 1
ATOM 646 N N . LEU A 1 85 ? -2.693 -8.386 -8.161 1.00 97.44 85 LEU A N 1
ATOM 647 C CA . LEU A 1 85 ? -1.845 -9.469 -8.693 1.00 97.44 85 LEU A CA 1
ATOM 648 C C . LEU A 1 85 ? -1.120 -9.074 -9.987 1.00 97.44 85 LEU A C 1
ATOM 650 O O . LEU A 1 85 ? 0.044 -9.411 -10.185 1.00 97.44 85 LEU A O 1
ATOM 654 N N . LYS A 1 86 ? -1.785 -8.307 -10.853 1.00 97.50 86 LYS A N 1
ATOM 655 C CA . LYS A 1 86 ? -1.188 -7.811 -12.096 1.00 97.50 86 LYS A CA 1
ATOM 656 C C . LYS A 1 86 ? -0.028 -6.858 -11.806 1.00 97.50 86 LYS A C 1
ATOM 658 O O . LYS A 1 86 ? 0.979 -6.889 -12.514 1.00 97.50 86 LYS A O 1
ATOM 663 N N . ASP A 1 87 ? -0.152 -6.022 -10.781 1.00 97.88 87 ASP A N 1
ATOM 664 C CA . ASP A 1 87 ? 0.929 -5.143 -10.346 1.00 97.88 87 ASP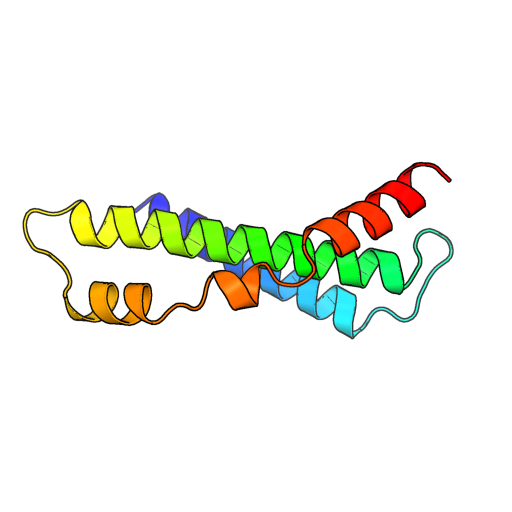 A CA 1
ATOM 665 C C . ASP A 1 87 ? 2.082 -5.923 -9.707 1.00 97.88 87 ASP A C 1
ATOM 667 O O . ASP A 1 87 ? 3.242 -5.614 -9.988 1.00 97.88 87 ASP A O 1
ATOM 671 N N . MET A 1 88 ? 1.792 -6.981 -8.942 1.00 97.75 88 MET A N 1
ATOM 672 C CA . MET A 1 88 ? 2.821 -7.900 -8.438 1.00 97.75 88 MET A CA 1
ATOM 673 C C . MET A 1 88 ? 3.604 -8.548 -9.588 1.00 97.75 88 MET A C 1
ATOM 675 O O . MET A 1 88 ? 4.834 -8.557 -9.554 1.00 97.75 88 MET A O 1
ATOM 679 N N . ASP A 1 89 ? 2.924 -8.996 -10.647 1.00 97.50 89 ASP A N 1
ATOM 680 C CA . ASP A 1 89 ? 3.575 -9.561 -11.835 1.00 97.50 89 ASP A CA 1
ATOM 681 C C . ASP A 1 89 ? 4.457 -8.544 -12.572 1.00 97.50 89 ASP A C 1
ATOM 683 O O . ASP A 1 89 ? 5.476 -8.911 -13.162 1.00 97.50 89 ASP A O 1
ATOM 687 N N . LEU A 1 90 ? 4.061 -7.268 -12.614 1.00 96.06 90 LEU A N 1
ATOM 688 C CA . LEU A 1 90 ? 4.872 -6.204 -13.217 1.00 96.06 90 LEU A CA 1
ATOM 689 C C . LEU A 1 90 ? 6.145 -5.953 -12.409 1.00 96.06 90 LEU A C 1
ATOM 691 O O . LEU A 1 90 ? 7.220 -5.815 -12.992 1.00 96.06 90 LEU A O 1
ATOM 695 N N . VAL A 1 91 ? 6.026 -5.923 -11.082 1.00 96.50 91 VAL A N 1
ATOM 696 C CA . VAL A 1 91 ? 7.167 -5.750 -10.178 1.00 96.50 91 VAL A CA 1
ATOM 697 C C . VAL A 1 91 ? 8.117 -6.938 -10.275 1.00 96.50 91 VAL A C 1
ATOM 699 O O . VAL A 1 91 ? 9.307 -6.741 -10.508 1.00 96.50 91 VAL A O 1
ATOM 702 N N . ALA A 1 92 ? 7.603 -8.166 -10.180 1.00 96.44 92 ALA A N 1
ATOM 703 C CA . ALA A 1 92 ? 8.412 -9.379 -10.251 1.00 96.44 92 ALA A CA 1
ATOM 704 C C . ALA A 1 92 ? 9.201 -9.471 -11.565 1.00 96.44 92 ALA A C 1
ATOM 706 O O . ALA A 1 92 ? 10.392 -9.770 -11.544 1.00 96.44 92 ALA A O 1
ATOM 707 N N . ARG A 1 93 ? 8.567 -9.146 -12.701 1.00 94.25 93 ARG A N 1
ATOM 708 C CA . ARG A 1 93 ? 9.222 -9.141 -14.019 1.00 94.25 93 ARG A CA 1
ATOM 709 C C . ARG A 1 93 ? 10.368 -8.144 -14.137 1.00 94.25 93 ARG A C 1
ATOM 711 O O . ARG A 1 93 ? 11.290 -8.396 -14.903 1.00 94.25 93 ARG A O 1
ATOM 718 N N . GLU A 1 94 ? 10.304 -7.016 -13.439 1.00 92.56 94 GLU A N 1
ATOM 719 C CA . GLU A 1 94 ? 11.388 -6.032 -13.462 1.00 92.56 94 GLU A CA 1
ATOM 720 C C . GLU A 1 94 ? 12.571 -6.463 -12.588 1.00 92.56 94 GLU A C 1
ATOM 722 O O . GLU A 1 94 ? 13.713 -6.213 -12.950 1.00 92.56 94 GLU A O 1
ATOM 727 N N . LEU A 1 95 ? 12.307 -7.126 -11.456 1.00 90.88 95 LEU A N 1
ATOM 728 C CA . LEU A 1 95 ? 13.332 -7.510 -10.477 1.00 90.88 95 LEU A CA 1
ATOM 729 C C . LEU A 1 95 ? 14.212 -8.693 -10.909 1.00 90.88 95 LEU A C 1
ATOM 73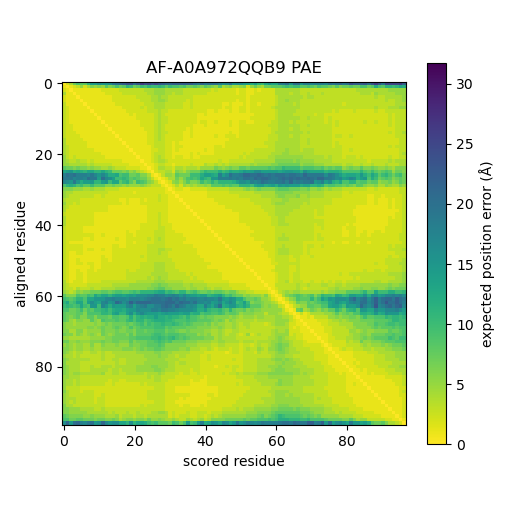1 O O . LEU A 1 95 ? 15.247 -8.925 -10.293 1.00 90.88 95 LEU A O 1
ATOM 735 N N . VAL A 1 96 ? 13.796 -9.454 -11.924 1.00 91.62 96 VAL A N 1
ATOM 736 C CA . VAL A 1 96 ? 14.539 -10.615 -12.453 1.00 91.62 96 VAL A CA 1
ATOM 737 C C . VAL A 1 96 ? 15.309 -10.310 -13.744 1.00 91.62 96 VAL A C 1
ATOM 739 O O . VAL A 1 96 ? 15.810 -11.237 -14.380 1.00 91.62 96 VAL A O 1
ATOM 742 N N . LYS A 1 97 ? 15.360 -9.039 -14.156 1.00 74.75 97 LYS A N 1
ATOM 743 C CA . LYS A 1 97 ? 16.196 -8.563 -15.267 1.00 74.75 97 LYS A CA 1
ATOM 744 C C . LYS A 1 97 ? 17.635 -8.356 -14.812 1.00 74.75 97 LYS A C 1
ATOM 746 O O . LYS A 1 97 ? 18.525 -8.639 -15.641 1.00 74.75 97 LYS A O 1
#

Foldseek 3Di:
DVLVVQLVVLVVVLVVLCVCLVPDPDDPQDDSLLSNLVSLLSQLVSLVSCLVSLVCVQPVDPHGPVVSVVVSVVDDNVVSCPCNVVSVVSNVVSVVD

Radius of gyration: 16.2 Å; Cα contacts (8 Å, |Δi|>4): 66; chains: 1; bounding box: 38×23×43 Å

Sequence (97 aa):
MFLLADMMTWCEVGKALCHKAATYDGGEKCSISFIKAVARLFAVNVVEKVYLNSLKIVHGCDQTIDEVAEKLNDMNMALAMKDNLKDMDLVARELVK

Solvent-accessible surface area (backbone atoms only — not comparable to full-atom values): 5424 Å² total; per-residue (Å²): 112,70,56,60,57,50,38,50,52,40,49,52,53,37,51,51,41,42,51,48,40,72,69,54,86,57,56,99,88,50,56,53,69,37,46,42,25,51,29,50,56,45,44,37,54,34,49,53,48,42,50,55,39,46,52,50,57,31,70,67,46,102,59,70,45,62,76,61,51,53,57,54,69,68,53,61,59,71,67,58,53,58,63,48,70,62,29,50,54,46,40,53,62,61,76,75,109

pLDDT: mean 91.95, std 7.28, range [63.34, 98.5]